Protein AF-A0A7X5C647-F1 (afdb_monomer_lite)

pLDDT: mean 88.84, std 9.23, range [53.69, 96.62]

Sequence (71 aa):
MIYTTHYHSPIGNILLAEKDSTLIGLWMEGQKYFLGSVQGEMLEKNDTAIFEQTRKWLDRYFAGEKPQAVV

Structure (mmCIF, N/CA/C/O backbone):
data_AF-A0A7X5C647-F1
#
_entry.id   AF-A0A7X5C647-F1
#
loop_
_atom_site.group_PDB
_atom_site.id
_atom_site.type_symbol
_atom_site.label_atom_id
_atom_site.label_alt_id
_atom_site.label_comp_id
_atom_site.label_asym_id
_atom_site.label_entity_id
_atom_site.label_seq_id
_atom_site.pdbx_PDB_ins_code
_atom_site.Cartn_x
_atom_site.Cartn_y
_atom_site.Cartn_z
_atom_site.occupancy
_atom_site.B_iso_or_equiv
_atom_site.auth_seq_id
_atom_site.auth_comp_id
_atom_site.auth_asym_id
_atom_site.auth_atom_id
_atom_site.pdbx_PDB_model_num
ATOM 1 N N . MET A 1 1 ? -9.545 1.197 14.522 1.00 85.94 1 MET A N 1
ATOM 2 C CA . MET A 1 1 ? -8.138 0.749 14.477 1.00 85.94 1 MET A CA 1
ATOM 3 C C . MET A 1 1 ? -7.647 0.938 13.057 1.00 85.94 1 MET A C 1
ATOM 5 O O . MET A 1 1 ? -8.434 0.675 12.153 1.00 85.94 1 MET A O 1
ATOM 9 N N . ILE A 1 2 ? -6.423 1.421 12.857 1.00 92.00 2 ILE A N 1
ATOM 10 C CA . ILE A 1 2 ? -5.807 1.418 11.529 1.00 92.00 2 ILE A CA 1
ATOM 11 C C . ILE A 1 2 ? -4.942 0.171 11.451 1.00 92.00 2 ILE A C 1
ATOM 13 O O . ILE A 1 2 ? -4.104 -0.051 12.320 1.00 92.00 2 ILE A O 1
ATOM 17 N N . TYR A 1 3 ? -5.179 -0.652 10.441 1.00 94.81 3 TYR A N 1
ATOM 18 C CA . TYR A 1 3 ? -4.313 -1.775 10.141 1.00 94.81 3 TYR A CA 1
ATOM 19 C C . TYR A 1 3 ? -3.309 -1.373 9.083 1.00 94.81 3 TYR A C 1
ATOM 21 O O . TYR A 1 3 ? -3.637 -0.581 8.199 1.00 94.81 3 TYR A O 1
ATOM 29 N N . THR A 1 4 ? -2.100 -1.911 9.167 1.00 94.88 4 THR A N 1
ATOM 30 C CA . THR A 1 4 ? -1.058 -1.682 8.170 1.00 94.88 4 THR A CA 1
ATOM 31 C C . THR A 1 4 ? -0.400 -2.980 7.730 1.00 94.88 4 THR A C 1
ATOM 33 O O . THR A 1 4 ? -0.379 -3.970 8.461 1.00 94.88 4 THR A O 1
ATOM 36 N N . THR A 1 5 ? 0.136 -2.980 6.516 1.00 95.56 5 THR A N 1
ATOM 37 C CA . THR A 1 5 ? 0.958 -4.070 5.982 1.00 95.56 5 THR A CA 1
ATOM 38 C C . THR A 1 5 ? 1.960 -3.502 4.986 1.00 95.56 5 THR A C 1
ATOM 40 O O . THR A 1 5 ? 1.745 -2.427 4.419 1.00 95.56 5 THR A O 1
ATOM 43 N N . HIS A 1 6 ? 3.040 -4.234 4.749 1.00 95.19 6 HIS A N 1
ATOM 44 C CA . HIS A 1 6 ? 4.059 -3.861 3.781 1.00 95.19 6 HIS A CA 1
ATOM 45 C C . HIS A 1 6 ? 3.859 -4.639 2.478 1.00 95.19 6 HIS A C 1
ATOM 47 O O . HIS A 1 6 ? 3.588 -5.840 2.472 1.00 95.19 6 HIS A O 1
ATOM 53 N N . TYR A 1 7 ? 4.010 -3.940 1.360 1.00 95.62 7 TYR A N 1
ATOM 54 C CA . TYR A 1 7 ? 4.048 -4.500 0.020 1.00 95.62 7 TYR A CA 1
ATOM 55 C C . TYR A 1 7 ? 5.403 -4.202 -0.619 1.00 95.62 7 TYR A C 1
ATOM 57 O O . TYR A 1 7 ? 5.809 -3.046 -0.746 1.00 95.62 7 TYR A O 1
ATOM 65 N N . HIS A 1 8 ? 6.105 -5.249 -1.039 1.00 94.75 8 HIS A N 1
ATOM 66 C CA . HIS A 1 8 ? 7.395 -5.127 -1.704 1.00 94.75 8 HIS A CA 1
ATOM 67 C C . HIS A 1 8 ? 7.180 -4.919 -3.203 1.00 94.75 8 HIS A C 1
ATOM 69 O O . HIS A 1 8 ? 6.879 -5.865 -3.927 1.00 94.75 8 HIS A O 1
ATOM 75 N N . SER A 1 9 ? 7.330 -3.677 -3.669 1.00 94.12 9 SER A N 1
ATOM 76 C CA . SER A 1 9 ? 7.223 -3.350 -5.092 1.00 94.12 9 SER A CA 1
ATOM 77 C C . SER A 1 9 ? 8.598 -3.295 -5.771 1.00 94.12 9 SER A C 1
ATOM 79 O O . SER A 1 9 ? 9.609 -3.081 -5.093 1.00 94.12 9 SER A O 1
ATOM 81 N N . PRO A 1 10 ? 8.666 -3.373 -7.115 1.00 94.88 10 PRO A N 1
ATOM 82 C CA . PRO A 1 10 ? 9.914 -3.181 -7.862 1.00 94.88 10 PRO A CA 1
ATOM 83 C C . PRO A 1 10 ? 10.591 -1.819 -7.646 1.00 94.88 10 PRO A C 1
ATOM 85 O O . PRO A 1 10 ? 11.762 -1.660 -7.980 1.00 94.88 10 PRO A O 1
ATOM 88 N N . ILE A 1 11 ? 9.863 -0.832 -7.113 1.00 93.19 11 ILE A N 1
ATOM 89 C CA . ILE A 1 11 ? 10.347 0.537 -6.884 1.00 93.19 11 ILE A CA 1
ATOM 90 C C . ILE A 1 11 ? 10.531 0.870 -5.397 1.00 93.19 11 ILE A C 1
ATOM 92 O O . ILE A 1 11 ? 10.739 2.030 -5.048 1.00 93.19 11 ILE A O 1
ATOM 96 N N . GLY A 1 12 ? 10.482 -0.144 -4.529 1.00 92.12 12 GLY A N 1
ATOM 97 C CA . GLY A 1 12 ? 10.670 -0.011 -3.088 1.00 92.12 12 GLY A CA 1
ATOM 98 C C . GLY A 1 12 ? 9.486 -0.526 -2.277 1.00 92.12 12 GLY A C 1
ATOM 99 O O . GLY A 1 12 ? 8.476 -0.993 -2.813 1.00 92.12 12 GLY A O 1
ATOM 100 N N . ASN A 1 13 ? 9.617 -0.449 -0.958 1.00 94.06 13 ASN A N 1
ATOM 101 C CA . ASN A 1 13 ? 8.566 -0.862 -0.043 1.00 94.06 13 ASN A CA 1
ATOM 102 C C . ASN A 1 13 ? 7.437 0.164 -0.020 1.00 94.06 13 ASN A C 1
ATOM 104 O O . ASN A 1 13 ? 7.658 1.375 0.050 1.00 94.06 13 ASN A O 1
ATOM 108 N N . ILE A 1 14 ? 6.219 -0.352 -0.038 1.00 94.75 14 ILE A N 1
ATOM 109 C CA . ILE A 1 14 ? 4.993 0.417 0.053 1.00 94.75 14 ILE A CA 1
ATOM 110 C C . ILE A 1 14 ? 4.275 -0.009 1.326 1.00 94.75 14 ILE A C 1
ATOM 112 O O . ILE A 1 14 ? 3.921 -1.174 1.482 1.00 94.75 14 ILE A O 1
ATOM 116 N N . LEU A 1 15 ? 4.019 0.936 2.220 1.00 94.12 15 LEU A N 1
ATOM 117 C CA . LEU A 1 15 ? 3.138 0.735 3.357 1.00 94.12 15 LEU A CA 1
ATOM 118 C C . LEU A 1 15 ? 1.690 0.942 2.911 1.00 94.12 15 LEU A C 1
ATOM 120 O O . LEU A 1 15 ? 1.338 2.006 2.395 1.00 94.12 15 LEU A O 1
ATOM 124 N N . LEU A 1 16 ? 0.850 -0.060 3.137 1.00 94.75 16 LEU A N 1
ATOM 125 C CA . LEU A 1 16 ? -0.595 0.007 2.947 1.00 94.75 16 LEU A CA 1
ATOM 126 C C . LEU A 1 16 ? -1.262 0.229 4.302 1.00 94.75 16 LEU A C 1
ATOM 128 O O . LEU A 1 16 ? -0.853 -0.385 5.288 1.00 94.75 16 LEU A O 1
ATOM 132 N N . ALA A 1 17 ? -2.302 1.061 4.347 1.00 94.00 17 ALA A N 1
ATOM 133 C CA . ALA A 1 17 ? -3.146 1.205 5.527 1.00 94.00 17 ALA A CA 1
ATOM 134 C C . ALA A 1 17 ? -4.624 1.025 5.196 1.00 94.00 17 ALA A C 1
ATOM 136 O O . ALA A 1 17 ? -5.137 1.552 4.207 1.00 94.00 17 ALA A O 1
A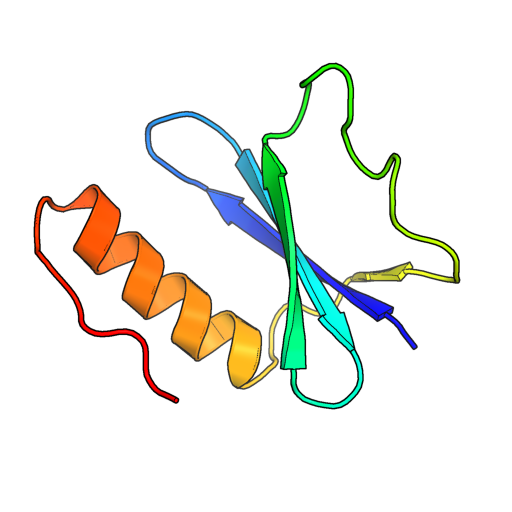TOM 137 N N . GLU A 1 18 ? -5.319 0.331 6.084 1.00 93.69 18 GLU A N 1
ATOM 138 C CA . GLU A 1 18 ? -6.744 0.057 6.009 1.00 93.69 18 GLU A CA 1
ATOM 139 C C . GLU A 1 18 ? -7.424 0.494 7.304 1.00 93.69 18 GLU A C 1
ATOM 141 O O . GLU A 1 18 ? -6.887 0.349 8.405 1.00 93.69 18 GLU A O 1
ATOM 146 N N . LYS A 1 19 ? -8.647 0.998 7.176 1.00 92.50 19 LYS A N 1
ATOM 147 C CA . LYS A 1 19 ? -9.547 1.237 8.295 1.00 92.50 19 LYS A CA 1
ATOM 148 C C . LYS A 1 19 ? -10.958 0.846 7.872 1.00 92.50 19 LYS A C 1
ATOM 150 O O . LYS A 1 19 ? -11.378 1.176 6.770 1.00 92.50 19 LYS A O 1
ATOM 155 N N . ASP A 1 20 ? -11.669 0.143 8.749 1.00 91.19 20 ASP A N 1
ATOM 156 C CA . ASP A 1 20 ? -13.075 -0.233 8.557 1.00 91.19 20 ASP A CA 1
ATOM 157 C C . ASP A 1 20 ? -13.346 -0.929 7.201 1.00 91.19 20 ASP A C 1
ATOM 159 O O . ASP A 1 20 ? -14.277 -0.580 6.482 1.00 91.19 20 ASP A O 1
ATOM 163 N N . SER A 1 21 ? -12.524 -1.927 6.837 1.00 90.19 21 SER A N 1
ATOM 164 C CA . SER A 1 21 ? -12.623 -2.654 5.553 1.00 90.19 21 SER A CA 1
ATOM 165 C C . SER A 1 21 ? -12.429 -1.782 4.311 1.00 90.19 21 SER A C 1
ATOM 167 O O . SER A 1 21 ? -12.932 -2.105 3.241 1.00 90.19 21 SER A O 1
ATOM 169 N N . THR A 1 22 ? -11.705 -0.669 4.438 1.00 91.31 22 THR A N 1
ATOM 170 C CA . THR A 1 22 ? -11.427 0.257 3.337 1.00 91.31 22 THR A CA 1
ATOM 171 C C . THR A 1 22 ? -9.954 0.639 3.328 1.00 91.31 22 THR A C 1
ATOM 173 O O . THR A 1 22 ? -9.387 0.982 4.368 1.00 91.31 22 THR A O 1
ATOM 176 N N . LEU A 1 23 ? -9.323 0.610 2.152 1.00 93.25 23 LEU A N 1
ATOM 177 C CA . LEU A 1 23 ? -7.960 1.107 1.977 1.00 93.25 23 LEU A CA 1
ATOM 178 C C . LEU A 1 23 ? -7.965 2.632 2.152 1.00 93.25 23 LEU A C 1
ATOM 180 O O . LEU A 1 23 ? -8.596 3.347 1.378 1.00 93.25 23 LEU A O 1
ATOM 184 N N . ILE A 1 24 ? -7.270 3.131 3.173 1.00 92.56 24 ILE A N 1
ATOM 185 C CA . ILE A 1 24 ? -7.229 4.564 3.507 1.00 92.56 24 ILE A CA 1
ATOM 186 C C . ILE A 1 24 ? -5.908 5.230 3.141 1.00 92.56 24 ILE A C 1
ATOM 188 O O . ILE A 1 24 ? -5.810 6.457 3.175 1.00 92.56 24 ILE A O 1
ATOM 192 N N . GLY A 1 25 ? -4.890 4.453 2.773 1.00 90.88 25 GLY A N 1
ATOM 193 C CA . GLY A 1 25 ? -3.712 5.040 2.170 1.00 90.88 25 GLY A CA 1
ATOM 194 C C . GLY A 1 25 ? -2.621 4.063 1.781 1.00 90.88 25 GLY A C 1
ATOM 195 O O . GLY A 1 25 ? -2.663 2.865 2.070 1.00 90.88 25 GLY A O 1
ATOM 196 N N . LEU A 1 26 ? -1.663 4.639 1.067 1.00 92.38 26 LEU A N 1
ATOM 197 C CA . LEU A 1 26 ? -0.542 3.975 0.436 1.00 92.38 26 LEU A CA 1
ATOM 198 C C . LEU A 1 26 ? 0.640 4.948 0.452 1.00 92.38 26 LEU A C 1
ATOM 200 O O . LEU A 1 26 ? 0.532 6.056 -0.077 1.00 92.38 26 LEU A O 1
ATOM 204 N N . TRP A 1 27 ? 1.763 4.545 1.044 1.00 92.38 27 TRP A N 1
ATOM 205 C CA . TRP A 1 27 ? 2.963 5.380 1.141 1.00 92.38 27 TRP A CA 1
ATOM 206 C C . TRP A 1 27 ? 4.201 4.596 0.736 1.00 92.38 27 TRP A C 1
ATOM 208 O O . TRP A 1 27 ? 4.426 3.495 1.219 1.00 92.38 27 TRP A O 1
ATOM 218 N N . MET A 1 28 ? 5.044 5.197 -0.097 1.00 90.31 28 MET A N 1
ATOM 219 C CA . MET A 1 28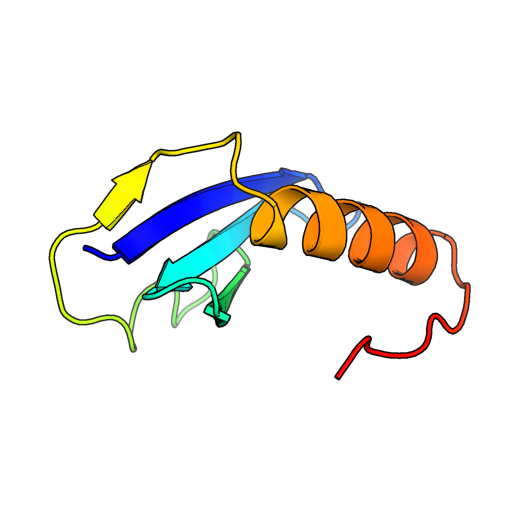 ? 6.407 4.712 -0.318 1.00 90.31 28 MET A CA 1
ATOM 220 C C . MET A 1 28 ? 7.243 4.945 0.941 1.00 90.31 28 MET A C 1
ATOM 222 O O . MET A 1 28 ? 7.302 6.076 1.441 1.00 90.31 28 MET A O 1
ATOM 226 N N . GLU A 1 29 ? 7.911 3.906 1.432 1.00 86.00 29 GLU A N 1
ATOM 227 C CA . GLU A 1 29 ? 8.856 4.044 2.539 1.00 86.00 29 GLU A CA 1
ATOM 228 C C . GLU A 1 29 ? 10.008 4.991 2.169 1.00 86.00 29 GLU A C 1
ATOM 230 O O . GLU A 1 29 ? 10.487 5.022 1.035 1.00 86.00 29 GLU A O 1
ATOM 235 N N . GLY A 1 30 ? 10.450 5.802 3.135 1.00 81.00 30 GLY A N 1
ATOM 236 C CA . GLY A 1 30 ? 11.580 6.722 2.960 1.00 81.00 30 GLY A CA 1
ATOM 237 C C . GLY A 1 30 ? 11.279 8.021 2.197 1.00 81.00 30 GLY A C 1
ATOM 238 O O . GLY A 1 30 ? 12.188 8.824 1.993 1.00 81.00 30 GLY A O 1
ATOM 239 N N . GLN A 1 31 ? 10.029 8.277 1.794 1.00 80.19 31 GLN A N 1
ATOM 240 C CA . GLN A 1 31 ? 9.629 9.550 1.179 1.00 80.19 31 GLN A CA 1
ATOM 241 C C . GLN A 1 31 ? 9.284 10.630 2.220 1.00 80.19 31 GLN A C 1
ATOM 243 O O . GLN A 1 31 ? 8.847 10.336 3.331 1.00 80.19 31 GLN A O 1
ATOM 248 N N . LYS A 1 32 ? 9.411 11.909 1.829 1.00 73.88 32 LYS A N 1
ATOM 249 C CA . LYS A 1 32 ? 9.256 13.102 2.697 1.00 73.88 32 LYS A CA 1
ATOM 250 C C . LYS A 1 32 ? 7.940 13.165 3.498 1.00 73.88 32 LYS A C 1
ATOM 252 O O . LYS A 1 32 ? 7.901 13.826 4.529 1.00 73.88 32 LYS A O 1
ATOM 257 N N . TYR A 1 33 ? 6.882 12.501 3.030 1.00 72.38 33 TYR A N 1
ATOM 258 C CA . TYR A 1 33 ? 5.544 12.506 3.639 1.00 72.38 33 TYR A CA 1
ATOM 259 C C . TYR A 1 33 ? 5.097 11.131 4.156 1.00 72.38 33 TYR A C 1
ATOM 261 O O . TYR A 1 33 ? 3.898 10.899 4.321 1.00 72.38 33 TYR A O 1
ATOM 269 N N . PHE A 1 34 ? 6.035 10.209 4.395 1.00 72.62 34 PHE A N 1
ATOM 270 C CA . PHE A 1 34 ? 5.735 8.899 4.973 1.00 72.62 34 PHE A CA 1
ATOM 271 C C . PHE A 1 34 ? 4.927 9.057 6.271 1.00 72.62 34 PHE A C 1
ATOM 273 O O . PHE A 1 34 ? 5.363 9.748 7.190 1.00 72.62 34 PHE A O 1
ATOM 280 N N . LEU A 1 35 ? 3.722 8.473 6.305 1.00 76.75 35 LEU A N 1
ATOM 281 C CA . LEU A 1 35 ? 2.756 8.547 7.413 1.00 76.75 35 LEU A CA 1
ATOM 282 C C . LEU A 1 35 ? 2.244 9.949 7.799 1.00 76.75 35 LEU A C 1
ATOM 284 O O . LEU A 1 35 ? 1.458 10.070 8.735 1.00 76.75 35 LEU A O 1
ATOM 288 N N . GLY A 1 36 ? 2.611 11.008 7.073 1.00 69.00 36 GLY A N 1
ATOM 289 C CA . GLY A 1 36 ? 2.336 12.392 7.485 1.00 69.00 36 GLY A CA 1
ATOM 290 C C . GLY A 1 36 ? 0.851 12.777 7.563 1.00 69.00 36 GLY A C 1
ATOM 291 O O . GLY A 1 36 ? 0.518 13.782 8.185 1.00 69.00 36 GLY A O 1
ATOM 292 N N . SER A 1 37 ? -0.041 11.998 6.944 1.00 69.19 37 SER A N 1
ATOM 293 C CA . SER A 1 37 ? -1.493 12.224 6.931 1.00 69.19 37 SER A CA 1
ATOM 294 C C . SER A 1 37 ? -2.288 11.284 7.842 1.00 69.19 37 SER A C 1
ATOM 296 O O . SER A 1 37 ? -3.502 11.451 7.962 1.00 69.19 37 SER A O 1
ATOM 298 N N . VAL A 1 38 ? -1.647 10.300 8.483 1.00 73.56 38 VAL A N 1
ATOM 299 C CA . VAL A 1 38 ? -2.349 9.300 9.299 1.00 73.56 38 VAL A CA 1
ATOM 300 C C . VAL A 1 38 ? -2.366 9.732 10.759 1.00 73.56 38 VAL A C 1
ATOM 302 O O . VAL A 1 38 ? -1.324 9.937 11.371 1.00 73.56 38 VAL A O 1
ATOM 305 N N . GLN A 1 39 ? -3.564 9.840 11.331 1.00 71.62 39 GLN A N 1
ATOM 306 C CA . GLN A 1 39 ? -3.765 10.091 12.757 1.00 71.62 39 GLN A CA 1
ATOM 307 C C . GLN A 1 39 ? -4.448 8.880 13.395 1.00 71.62 39 GLN A C 1
ATOM 309 O O . GLN A 1 39 ? -5.532 8.477 12.970 1.00 71.62 39 GLN A O 1
ATOM 314 N N . GLY A 1 40 ? -3.819 8.307 14.421 1.00 73.75 40 GLY A N 1
ATOM 315 C CA . GLY A 1 40 ? -4.347 7.171 15.175 1.00 73.75 40 GLY A CA 1
ATOM 316 C C . GLY A 1 40 ? -3.324 6.058 15.383 1.00 73.75 40 GLY A C 1
ATOM 317 O O . GLY A 1 40 ? -2.230 6.080 14.824 1.00 73.75 40 GLY A O 1
ATOM 318 N N . GLU A 1 41 ? -3.698 5.085 16.207 1.00 82.19 41 GLU A N 1
ATOM 319 C CA . GLU A 1 41 ? -2.901 3.887 16.450 1.00 82.19 41 GLU A CA 1
ATOM 320 C C . GLU A 1 41 ? -2.927 2.973 15.217 1.00 82.19 41 GLU A C 1
ATOM 322 O O . GLU A 1 41 ? -3.998 2.654 14.681 1.00 82.19 41 GLU A O 1
ATOM 327 N N . MET A 1 42 ? -1.733 2.590 14.765 1.00 87.00 42 MET A N 1
ATOM 328 C CA . MET A 1 42 ? -1.515 1.674 13.652 1.00 87.00 42 MET A CA 1
ATOM 329 C C . MET A 1 42 ? -1.056 0.329 14.201 1.00 87.00 42 MET A C 1
ATOM 331 O O . MET A 1 42 ? -0.088 0.267 14.957 1.00 87.00 42 MET A O 1
ATOM 335 N N . LEU A 1 43 ? -1.745 -0.736 13.804 1.00 90.62 43 LEU A N 1
ATOM 336 C CA . LEU A 1 43 ? -1.384 -2.104 14.141 1.00 90.62 43 LEU A CA 1
ATOM 337 C C . LEU A 1 43 ? -1.043 -2.865 12.865 1.00 90.62 43 LEU A C 1
ATOM 339 O O . LEU A 1 43 ? -1.849 -2.910 11.935 1.00 90.62 43 LEU A O 1
ATOM 343 N N . GLU A 1 44 ? 0.118 -3.510 12.836 1.00 91.19 44 GLU A N 1
ATOM 344 C CA . GLU A 1 44 ? 0.449 -4.384 11.718 1.00 91.19 44 GLU A CA 1
ATOM 345 C C . GLU A 1 44 ? -0.517 -5.577 11.679 1.00 91.19 44 GLU A C 1
ATOM 347 O O . GLU A 1 44 ? -0.742 -6.264 12.679 1.00 91.19 44 GLU A O 1
ATOM 352 N N . LYS A 1 45 ? -1.117 -5.810 10.512 1.00 92.25 45 LYS A N 1
ATOM 353 C CA . LYS A 1 45 ? -2.007 -6.941 10.257 1.00 92.25 45 LYS A CA 1
ATOM 354 C C . LYS A 1 45 ? -1.931 -7.295 8.783 1.00 92.25 45 LYS A C 1
ATOM 356 O O . LYS A 1 45 ? -2.464 -6.586 7.943 1.00 92.25 45 LYS A O 1
ATOM 361 N N . ASN A 1 46 ? -1.305 -8.420 8.471 1.00 88.38 46 ASN A N 1
ATOM 362 C CA . ASN A 1 46 ? -1.022 -8.771 7.082 1.00 88.38 46 ASN A CA 1
ATOM 363 C C . ASN A 1 46 ? -2.211 -9.437 6.367 1.00 88.38 46 ASN A C 1
ATOM 365 O O . ASN A 1 46 ? -2.321 -9.318 5.150 1.00 88.38 46 ASN A O 1
ATOM 369 N N . ASP A 1 47 ? -3.143 -10.040 7.108 1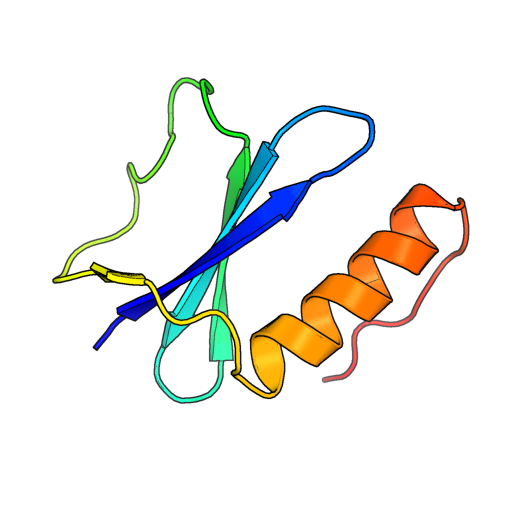.00 89.75 47 ASP A N 1
ATOM 370 C CA . ASP A 1 47 ? -4.133 -10.983 6.564 1.00 89.75 47 ASP A CA 1
ATOM 371 C C . ASP A 1 47 ? -5.556 -10.404 6.475 1.00 89.75 47 ASP A C 1
ATOM 373 O O . ASP A 1 47 ? -6.528 -11.011 6.932 1.00 89.75 47 ASP A O 1
ATOM 377 N N . THR A 1 48 ? -5.710 -9.194 5.931 1.00 93.12 48 THR A N 1
ATOM 378 C CA . THR A 1 48 ? -7.039 -8.634 5.631 1.00 93.12 48 THR A CA 1
ATOM 379 C C . THR A 1 48 ? -7.417 -8.859 4.170 1.00 93.12 48 THR A C 1
ATOM 381 O O . THR A 1 48 ? -6.563 -8.913 3.282 1.00 93.12 48 THR A O 1
ATOM 384 N N . ALA A 1 49 ? -8.721 -8.959 3.897 1.00 93.69 49 ALA A N 1
ATOM 385 C CA . ALA A 1 49 ? -9.221 -9.110 2.532 1.00 93.69 49 ALA A CA 1
ATOM 386 C C . ALA A 1 49 ? -8.850 -7.910 1.640 1.00 93.69 49 ALA A C 1
ATOM 388 O O . ALA A 1 49 ? -8.542 -8.090 0.462 1.00 93.69 49 ALA A O 1
ATOM 389 N N . ILE A 1 50 ? -8.829 -6.699 2.209 1.00 94.75 50 ILE A N 1
ATOM 390 C CA . ILE A 1 50 ? -8.446 -5.477 1.495 1.00 94.75 50 ILE A CA 1
ATOM 391 C C . ILE A 1 50 ? -6.972 -5.504 1.119 1.00 94.75 50 ILE A C 1
ATOM 393 O O . ILE A 1 50 ? -6.634 -5.176 -0.018 1.00 94.75 50 ILE A O 1
ATOM 397 N N . PHE A 1 51 ? -6.089 -5.935 2.019 1.00 95.00 51 PHE A N 1
ATOM 398 C CA . PHE A 1 51 ? -4.673 -6.053 1.693 1.00 95.00 51 PHE A CA 1
ATOM 399 C C . PHE A 1 51 ? -4.407 -7.128 0.650 1.00 95.00 51 PHE A C 1
ATOM 401 O O . PHE A 1 51 ? -3.682 -6.865 -0.303 1.00 95.00 51 PHE A O 1
ATOM 408 N N . GLU A 1 52 ? -5.053 -8.287 0.751 1.00 94.62 52 GLU A N 1
ATOM 409 C CA . GLU A 1 52 ? -4.970 -9.327 -0.277 1.00 94.62 52 GLU A CA 1
ATOM 410 C C . GLU A 1 52 ? -5.416 -8.828 -1.657 1.00 94.62 52 GLU A C 1
ATOM 412 O O . GLU A 1 52 ? -4.731 -9.043 -2.660 1.00 94.62 52 GLU A O 1
ATOM 417 N N . GLN A 1 53 ? -6.551 -8.130 -1.722 1.00 94.25 53 GLN A N 1
ATOM 418 C CA . GLN A 1 53 ? -7.056 -7.569 -2.974 1.00 94.25 53 GLN A CA 1
ATOM 419 C C . GLN A 1 53 ? -6.122 -6.485 -3.525 1.00 94.25 53 GLN A C 1
ATOM 421 O O . GLN A 1 53 ? -5.816 -6.482 -4.719 1.00 94.25 53 GLN A O 1
ATOM 426 N N . THR A 1 54 ? -5.634 -5.601 -2.654 1.00 95.12 54 THR A N 1
ATOM 427 C CA . THR A 1 54 ? -4.732 -4.505 -3.026 1.00 95.12 54 THR A CA 1
ATOM 428 C C . THR A 1 54 ? -3.394 -5.039 -3.530 1.00 95.12 54 THR A C 1
ATOM 430 O O . THR A 1 54 ? -2.926 -4.587 -4.570 1.00 95.12 54 THR A O 1
ATOM 433 N N . ARG A 1 55 ? -2.805 -6.043 -2.863 1.00 95.25 55 ARG A N 1
ATOM 434 C CA . ARG A 1 55 ? -1.564 -6.701 -3.304 1.00 95.25 55 ARG A CA 1
ATOM 435 C C . ARG A 1 55 ? -1.713 -7.291 -4.700 1.00 95.25 55 ARG A C 1
ATOM 437 O O . ARG A 1 55 ? -0.945 -6.940 -5.585 1.00 95.25 55 ARG A O 1
ATOM 444 N N . LYS A 1 56 ? -2.769 -8.076 -4.936 1.00 95.06 56 LYS A N 1
ATOM 445 C CA . LYS A 1 56 ? -3.049 -8.661 -6.260 1.00 95.06 56 LYS A CA 1
ATOM 446 C C . LYS A 1 56 ? -3.244 -7.599 -7.339 1.00 95.06 56 LYS A C 1
ATOM 448 O O . LYS A 1 56 ? -2.838 -7.795 -8.482 1.00 95.06 56 LYS A O 1
ATOM 453 N N . TRP A 1 57 ? -3.883 -6.480 -7.000 1.00 95.88 57 TRP A N 1
ATOM 454 C CA . TRP A 1 57 ? -4.032 -5.361 -7.926 1.00 95.88 57 TRP A CA 1
ATOM 455 C C . TRP A 1 57 ? -2.676 -4.717 -8.244 1.00 95.88 57 TRP A C 1
ATOM 457 O O . TRP A 1 57 ? -2.367 -4.496 -9.416 1.00 95.88 57 TRP A O 1
ATOM 467 N N . LEU A 1 58 ? -1.850 -4.470 -7.222 1.00 95.69 5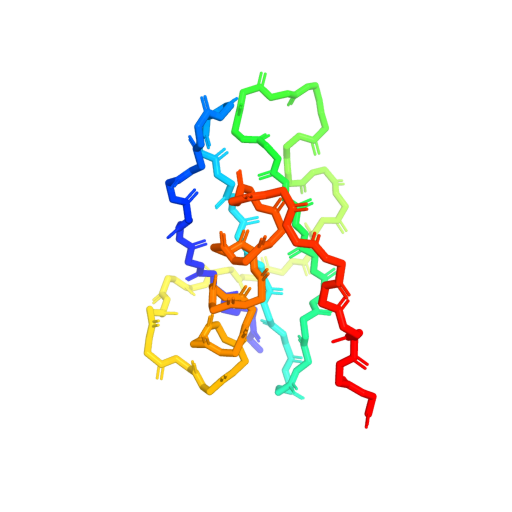8 LEU A N 1
ATOM 468 C CA . LEU A 1 58 ? -0.516 -3.890 -7.374 1.00 95.69 58 LEU A CA 1
ATOM 469 C C . LEU A 1 58 ? 0.423 -4.809 -8.158 1.00 95.69 58 LEU A C 1
ATOM 471 O O . LEU A 1 58 ? 1.128 -4.316 -9.031 1.00 95.69 58 LEU A O 1
ATOM 475 N N . ASP A 1 59 ? 0.377 -6.123 -7.935 1.00 96.25 59 ASP A N 1
ATOM 476 C CA . ASP A 1 59 ? 1.173 -7.098 -8.689 1.00 96.25 59 ASP A CA 1
ATOM 477 C C . ASP A 1 59 ? 0.899 -6.989 -10.190 1.00 96.25 59 ASP A C 1
ATOM 479 O O . ASP A 1 59 ? 1.821 -6.897 -10.999 1.00 96.25 59 ASP A O 1
ATOM 483 N N . ARG A 1 60 ? -0.38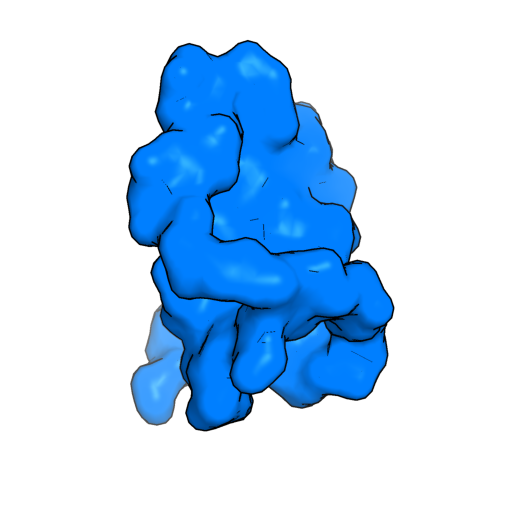2 -6.911 -10.566 1.00 96.62 60 ARG A N 1
ATOM 484 C CA . ARG A 1 60 ? -0.800 -6.730 -11.962 1.00 96.62 60 ARG A CA 1
ATOM 485 C C . ARG A 1 60 ? -0.368 -5.374 -12.512 1.00 96.62 60 ARG A C 1
ATOM 487 O O . ARG A 1 60 ? 0.132 -5.294 -13.632 1.00 96.62 60 ARG A O 1
ATOM 494 N N . TYR A 1 61 ? -0.532 -4.309 -11.729 1.00 96.00 61 TYR A N 1
ATOM 495 C CA . TYR A 1 61 ? -0.088 -2.968 -12.109 1.00 96.00 61 TYR A CA 1
ATOM 496 C C . TYR A 1 61 ? 1.427 -2.928 -12.377 1.00 96.00 61 TYR A C 1
ATOM 498 O O . TYR A 1 61 ? 1.859 -2.440 -13.421 1.00 96.00 61 TYR A O 1
ATOM 506 N N . PHE A 1 62 ? 2.239 -3.500 -11.483 1.00 95.81 62 PHE A N 1
ATOM 507 C CA . PHE A 1 62 ? 3.695 -3.554 -11.635 1.00 95.81 62 PHE A CA 1
ATOM 508 C C . PHE A 1 62 ? 4.161 -4.541 -12.713 1.00 95.81 62 PHE A C 1
ATOM 510 O O . PHE A 1 62 ? 5.239 -4.349 -13.272 1.00 95.81 62 PHE A O 1
ATOM 517 N N . ALA A 1 63 ? 3.337 -5.526 -13.080 1.00 96.38 63 ALA A N 1
ATOM 518 C CA . ALA A 1 63 ? 3.536 -6.357 -14.269 1.00 96.38 63 ALA A CA 1
ATOM 519 C C . ALA A 1 63 ? 3.231 -5.621 -15.594 1.00 96.38 63 ALA A C 1
ATOM 521 O O . ALA A 1 63 ? 3.390 -6.195 -16.671 1.00 96.38 63 ALA A O 1
ATOM 522 N N . GLY A 1 64 ? 2.806 -4.352 -15.541 1.00 95.00 64 GLY A N 1
ATOM 523 C CA . GLY A 1 64 ? 2.477 -3.543 -16.717 1.00 95.00 64 GLY A CA 1
ATOM 524 C C . GLY A 1 64 ? 1.060 -3.765 -17.250 1.00 95.00 64 GLY A C 1
ATOM 525 O O . GLY A 1 64 ? 0.720 -3.268 -18.328 1.00 95.00 64 GLY A O 1
ATOM 526 N N . GLU A 1 65 ? 0.216 -4.492 -16.515 1.00 95.75 65 GLU A N 1
ATOM 527 C CA . GLU A 1 65 ? -1.200 -4.601 -16.844 1.00 95.75 65 GLU A CA 1
ATOM 528 C C . GLU A 1 65 ? -1.957 -3.302 -16.512 1.00 95.75 65 GLU A C 1
ATOM 530 O O . GLU A 1 65 ? -1.468 -2.404 -15.827 1.00 95.75 65 GLU A O 1
ATOM 535 N N . LYS A 1 66 ? -3.212 -3.218 -16.966 1.00 91.75 66 LYS A N 1
ATOM 536 C CA . LYS A 1 66 ? -4.153 -2.139 -16.622 1.00 91.75 66 LYS A CA 1
ATOM 537 C C . LYS A 1 66 ? -5.325 -2.699 -15.805 1.00 91.75 66 LYS A C 1
ATOM 539 O O . LYS A 1 66 ? -6.432 -2.811 -16.339 1.00 91.75 66 LYS A O 1
ATOM 544 N N . PRO A 1 67 ? -5.097 -3.129 -14.551 1.00 91.94 67 PRO A N 1
ATOM 545 C CA . PRO A 1 67 ? -6.159 -3.685 -13.724 1.00 91.94 67 PRO A CA 1
ATOM 546 C C . PRO A 1 67 ? -7.207 -2.610 -13.396 1.00 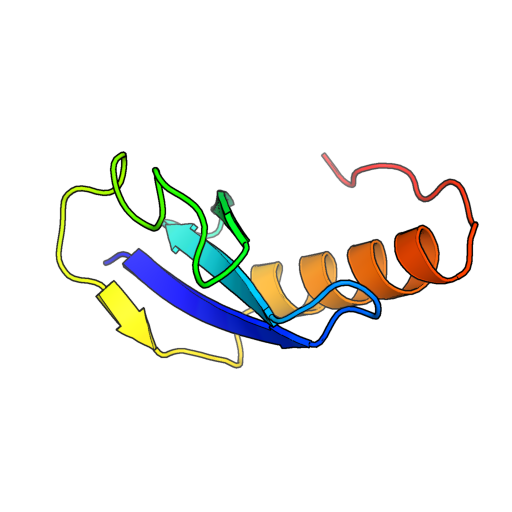91.94 67 PRO A C 1
ATOM 548 O O . PRO A 1 67 ? -6.874 -1.473 -13.065 1.00 91.94 67 PRO A O 1
ATOM 551 N N . GLN A 1 68 ? -8.491 -2.963 -13.471 1.00 89.88 68 GLN A N 1
ATOM 552 C CA . GLN A 1 68 ? -9.565 -2.086 -12.999 1.00 89.88 68 GLN A CA 1
ATOM 553 C C . GLN A 1 68 ? -9.570 -2.050 -11.471 1.00 89.88 68 GLN A C 1
ATOM 555 O O . GLN A 1 68 ? -9.355 -3.077 -10.825 1.00 89.88 68 GLN A O 1
ATOM 560 N N . ALA A 1 69 ? -9.795 -0.867 -10.898 1.00 75.06 69 ALA A N 1
ATOM 561 C CA . ALA A 1 69 ? -10.091 -0.760 -9.477 1.00 75.06 69 ALA A CA 1
ATOM 562 C C . ALA A 1 69 ? -11.426 -1.467 -9.212 1.00 75.06 69 ALA A C 1
ATOM 564 O O . ALA A 1 69 ? -12.399 -1.240 -9.933 1.00 75.06 69 ALA A O 1
ATOM 565 N N . VAL A 1 70 ? -11.450 -2.351 -8.218 1.00 64.62 70 VAL A N 1
ATOM 566 C CA . VAL A 1 70 ? -12.699 -2.954 -7.752 1.00 64.62 70 VAL A CA 1
ATOM 567 C C . VAL A 1 70 ? -13.323 -1.932 -6.807 1.00 64.62 70 VAL A C 1
ATOM 569 O O . VAL A 1 70 ? -12.720 -1.615 -5.783 1.00 64.62 70 VAL A O 1
ATOM 572 N N . VAL A 1 71 ? -14.450 -1.350 -7.220 1.00 53.69 71 VAL A N 1
ATOM 573 C CA . VAL A 1 71 ? -15.243 -0.383 -6.441 1.00 53.69 71 VAL A CA 1
ATOM 574 C C . VAL A 1 71 ? -16.355 -1.121 -5.718 1.00 53.69 71 VAL A C 1
ATOM 576 O O . VAL A 1 71 ? -16.962 -2.006 -6.366 1.00 53.69 71 VAL A O 1
#

Radius of gyration: 12.08 Å; chains: 1; bounding box: 27×24×33 Å

Secondary structure (DSSP, 8-state):
-EEEEEEEETTEEEEEEEETTEEEEEEETTSTTTTTT--S-EEE----HHHHHHHHHHHHHHTT--PPP--

Foldseek 3Di:
DKEWDWAQAPVAIKIWIDDPLGTPDIDHPPDPCVCVPDDDDYDYDCDDPSNVVVNVQRVCVSVVHDDDDDD